Protein AF-A0A0B6ZLY3-F1 (afdb_monomer_lite)

Secondary structure (DSSP, 8-state):
-EEEE-TT--SHHHHHH--S--HHHHHHHHHH-EEEESTT--S--TT--SSS-BTBSEEEEEEETTEEEEE-BGGGSPP-TT-TT-HHHHHHHTT-SEEEEEE-TTPPPP-GGG---SS--EEEEEEEESTTSTT-EEEE-

Structure (mmCIF, N/CA/C/O backbone):
data_AF-A0A0B6ZLY3-F1
#
_entry.id   AF-A0A0B6ZLY3-F1
#
loop_
_atom_site.group_PDB
_atom_site.id
_atom_site.type_symbol
_atom_site.label_atom_id
_atom_site.label_alt_id
_atom_site.label_comp_id
_atom_site.label_asym_id
_atom_site.label_entity_id
_atom_site.label_seq_id
_atom_site.pdbx_PDB_ins_code
_atom_site.Cartn_x
_atom_site.Cartn_y
_atom_site.Cartn_z
_atom_site.occupancy
_atom_site.B_iso_or_equiv
_atom_site.auth_seq_id
_atom_site.auth_comp_id
_atom_site.auth_asym_id
_atom_site.auth_atom_id
_atom_site.pdbx_PDB_model_num
ATOM 1 N N . GLY A 1 1 ? -0.938 -4.981 6.231 1.00 97.44 1 GLY A N 1
ATOM 2 C CA . GLY A 1 1 ? -0.204 -3.864 5.607 1.00 97.44 1 GLY A CA 1
ATOM 3 C C . GLY A 1 1 ? -0.144 -3.998 4.104 1.00 97.44 1 GLY A C 1
ATOM 4 O O . GLY A 1 1 ? -0.469 -5.060 3.580 1.00 97.44 1 GLY A O 1
ATOM 5 N N . VAL A 1 2 ? 0.271 -2.935 3.418 1.00 98.56 2 VAL A N 1
ATOM 6 C CA . VAL A 1 2 ? 0.503 -2.902 1.967 1.00 98.56 2 VAL A CA 1
ATOM 7 C C . VAL A 1 2 ? 1.853 -2.239 1.700 1.00 98.56 2 VAL A C 1
ATOM 9 O O . VAL A 1 2 ? 2.054 -1.072 2.040 1.00 98.56 2 VAL A O 1
ATOM 12 N N . MET A 1 3 ? 2.761 -2.989 1.083 1.00 97.81 3 MET A N 1
ATOM 13 C CA . MET A 1 3 ? 4.059 -2.521 0.602 1.00 97.81 3 MET A CA 1
ATOM 14 C C . MET A 1 3 ? 4.010 -2.362 -0.916 1.00 97.81 3 MET A C 1
ATOM 16 O O . MET A 1 3 ? 3.488 -3.228 -1.618 1.00 97.81 3 MET A O 1
ATOM 20 N N . TYR A 1 4 ? 4.563 -1.261 -1.412 1.00 98.19 4 TYR A N 1
ATOM 21 C CA . TYR A 1 4 ? 4.627 -0.943 -2.835 1.00 98.19 4 TYR A CA 1
ATOM 22 C C . TYR A 1 4 ? 6.041 -1.174 -3.364 1.00 98.19 4 TYR A C 1
ATOM 24 O O . TYR A 1 4 ? 6.975 -0.553 -2.864 1.00 98.19 4 TYR A O 1
ATOM 32 N N . CYS A 1 5 ? 6.178 -2.061 -4.346 1.00 97.81 5 CYS A N 1
ATOM 33 C CA . CYS A 1 5 ? 7.431 -2.475 -4.967 1.00 97.81 5 CYS A CA 1
ATOM 34 C C . CYS A 1 5 ? 7.449 -2.001 -6.424 1.00 97.81 5 CYS A C 1
ATOM 36 O O . CYS A 1 5 ? 6.727 -2.537 -7.270 1.00 97.81 5 CYS A O 1
ATOM 38 N N . GLN A 1 6 ? 8.234 -0.959 -6.687 1.00 97.25 6 GLN A N 1
ATOM 39 C CA . GLN A 1 6 ? 8.387 -0.359 -8.012 1.00 97.25 6 GLN A CA 1
ATOM 40 C C . GLN A 1 6 ? 9.390 -1.143 -8.868 1.00 97.25 6 GLN A C 1
ATOM 42 O O . GLN A 1 6 ? 10.057 -2.062 -8.385 1.00 97.25 6 GLN A O 1
ATOM 47 N N . SER A 1 7 ? 9.516 -0.754 -10.140 1.00 96.31 7 SER A N 1
ATOM 48 C CA . SER A 1 7 ? 10.552 -1.284 -11.032 1.00 96.31 7 SER A CA 1
ATOM 49 C C . SER A 1 7 ? 11.936 -1.219 -10.383 1.00 96.31 7 SER A C 1
ATOM 51 O O . SER A 1 7 ? 12.268 -0.232 -9.728 1.00 96.31 7 SER A O 1
ATOM 53 N N . GLU A 1 8 ? 12.738 -2.266 -10.581 1.00 96.81 8 GLU A N 1
ATOM 54 C CA . GLU A 1 8 ? 14.099 -2.418 -10.041 1.00 96.81 8 GLU A CA 1
ATOM 55 C C . GLU A 1 8 ? 14.212 -2.536 -8.508 1.00 96.81 8 GLU A C 1
ATOM 57 O O . GLU A 1 8 ? 15.317 -2.678 -7.992 1.00 96.81 8 GLU A O 1
ATOM 62 N N . GLN A 1 9 ? 13.103 -2.532 -7.759 1.00 96.62 9 GLN A N 1
ATOM 63 C CA . GLN A 1 9 ? 13.128 -2.721 -6.303 1.00 96.62 9 GLN A CA 1
ATOM 64 C C . GLN A 1 9 ? 12.951 -4.195 -5.922 1.00 96.62 9 GLN A C 1
ATOM 66 O O . GLN A 1 9 ? 12.191 -4.924 -6.560 1.00 96.62 9 GLN A O 1
ATOM 71 N N . ALA A 1 10 ? 13.604 -4.620 -4.836 1.00 93.44 10 ALA A N 1
ATOM 72 C CA . ALA A 1 10 ? 13.439 -5.953 -4.233 1.00 93.44 10 ALA A CA 1
ATOM 73 C C . ALA A 1 10 ? 13.299 -5.914 -2.706 1.00 93.44 10 ALA A C 1
ATOM 75 O O . ALA A 1 10 ? 12.794 -6.861 -2.095 1.00 93.44 10 ALA A O 1
ATOM 76 N N . THR A 1 11 ? 13.812 -4.863 -2.069 1.00 93.06 11 THR A N 1
ATOM 77 C CA . THR A 1 11 ? 14.097 -4.875 -0.635 1.00 93.06 11 THR A CA 1
ATOM 78 C C . THR A 1 11 ? 13.027 -4.167 0.184 1.00 93.06 11 THR A C 1
ATOM 80 O O . THR A 1 11 ? 12.348 -3.245 -0.269 1.00 93.06 11 THR A O 1
ATOM 83 N N . GLU A 1 12 ? 12.902 -4.586 1.445 1.00 92.31 12 GLU A N 1
ATOM 84 C CA . GLU A 1 12 ? 12.049 -3.924 2.435 1.00 92.31 12 GLU A CA 1
ATOM 85 C C . GLU A 1 12 ? 12.374 -2.422 2.550 1.00 92.31 12 GLU A C 1
ATOM 87 O O . GLU A 1 12 ? 11.460 -1.597 2.581 1.00 92.31 12 GLU A O 1
ATOM 92 N N . GLU A 1 13 ? 13.663 -2.068 2.593 1.00 92.81 13 GLU A N 1
ATOM 93 C CA . GLU A 1 13 ? 14.116 -0.680 2.729 1.00 92.81 13 GLU A CA 1
ATOM 94 C C . GLU A 1 13 ? 13.668 0.174 1.537 1.00 92.81 13 GLU A C 1
ATOM 96 O O . GLU A 1 13 ? 13.063 1.223 1.750 1.00 92.81 13 GLU A O 1
ATOM 101 N N . GLU A 1 14 ? 13.884 -0.279 0.299 1.00 95.06 14 GLU A N 1
ATOM 102 C CA . GLU A 1 14 ? 13.451 0.446 -0.907 1.00 95.06 14 GLU A CA 1
ATOM 103 C C . GLU A 1 14 ? 11.945 0.726 -0.878 1.00 95.06 14 GLU A C 1
ATOM 105 O O . GLU A 1 14 ? 11.517 1.876 -0.989 1.00 95.06 14 GLU A O 1
ATOM 110 N N . MET A 1 15 ? 11.140 -0.305 -0.613 1.00 95.94 15 MET A N 1
ATOM 111 C CA . MET A 1 15 ? 9.681 -0.184 -0.602 1.00 95.94 15 MET A CA 1
ATOM 112 C C . MET A 1 15 ? 9.161 0.746 0.505 1.00 95.94 15 MET A C 1
ATOM 114 O O . MET A 1 15 ? 8.169 1.456 0.310 1.00 95.94 15 MET A O 1
ATOM 118 N N . TYR A 1 16 ? 9.803 0.760 1.680 1.00 95.94 16 TYR A N 1
ATOM 119 C CA . TYR A 1 16 ? 9.438 1.689 2.754 1.00 95.94 16 TYR A CA 1
ATOM 120 C C . TYR A 1 16 ? 9.795 3.136 2.439 1.00 95.94 16 TYR A C 1
ATOM 122 O O . TYR A 1 16 ? 9.171 4.021 3.022 1.00 95.94 16 TYR A O 1
ATOM 130 N N . ASN A 1 17 ? 10.771 3.394 1.570 1.00 96.25 17 ASN A N 1
ATOM 131 C CA . ASN A 1 17 ? 11.190 4.748 1.213 1.00 96.25 17 ASN A CA 1
ATOM 132 C C . ASN A 1 17 ? 10.392 5.336 0.031 1.00 96.25 17 ASN A C 1
ATOM 134 O O . ASN A 1 17 ? 10.540 6.517 -0.262 1.00 96.25 17 ASN A O 1
ATOM 138 N N . ASN A 1 18 ? 9.483 4.574 -0.589 1.00 96.50 18 ASN A N 1
ATOM 139 C CA . ASN A 1 18 ? 8.598 5.087 -1.640 1.00 96.50 18 ASN A CA 1
ATOM 140 C C . ASN A 1 18 ? 7.644 6.164 -1.101 1.00 96.50 18 ASN A C 1
ATOM 142 O O . ASN A 1 18 ? 6.792 5.892 -0.253 1.00 96.50 18 ASN A O 1
ATOM 146 N N . GLU A 1 19 ? 7.762 7.399 -1.583 1.00 94.31 19 GLU A N 1
ATOM 147 C CA . GLU A 1 19 ? 6.952 8.520 -1.085 1.00 94.31 19 GLU A CA 1
ATOM 148 C C . GLU A 1 19 ? 5.561 8.586 -1.708 1.00 94.31 19 GLU A C 1
ATOM 150 O O . GLU A 1 19 ? 4.616 9.009 -1.048 1.00 94.31 19 GLU A O 1
ATOM 155 N N . THR A 1 20 ? 5.424 8.142 -2.955 1.00 94.75 20 THR A N 1
ATOM 156 C CA . THR A 1 20 ? 4.195 8.277 -3.733 1.00 94.75 20 THR A CA 1
ATOM 157 C C . THR A 1 20 ? 3.701 6.930 -4.239 1.00 94.75 20 THR A C 1
ATOM 159 O O . THR A 1 20 ? 4.471 6.012 -4.522 1.00 94.75 20 THR A O 1
ATOM 162 N N . SER A 1 21 ? 2.380 6.803 -4.323 1.00 95.12 21 SER A N 1
ATOM 163 C CA . SER A 1 21 ? 1.706 5.693 -4.993 1.00 95.12 21 SER A CA 1
ATOM 164 C C . SER A 1 21 ? 1.774 5.889 -6.509 1.00 95.12 21 SER A C 1
ATOM 166 O O . SER A 1 21 ? 1.620 7.013 -6.985 1.00 95.12 21 SER A O 1
ATOM 168 N N . GLY A 1 22 ? 1.935 4.806 -7.268 1.00 95.25 22 GLY A N 1
ATOM 169 C CA . GLY A 1 22 ? 1.679 4.809 -8.709 1.00 95.25 22 GLY A CA 1
ATOM 170 C C . GLY A 1 22 ? 0.205 4.525 -9.042 1.00 95.25 22 GLY A C 1
ATOM 171 O O . GLY A 1 22 ? -0.495 3.909 -8.227 1.00 95.25 22 GLY A O 1
ATOM 172 N N . PRO A 1 23 ? -0.271 4.896 -10.248 1.00 97.31 23 PRO A N 1
ATOM 173 C CA . PRO A 1 23 ? -1.639 4.622 -10.701 1.00 97.31 23 PRO A CA 1
ATOM 174 C C . PRO A 1 23 ? -2.024 3.137 -10.675 1.00 97.31 23 PRO A C 1
ATOM 176 O O . PRO A 1 23 ? -3.184 2.805 -10.437 1.00 97.31 23 PRO A O 1
ATOM 179 N N . ALA A 1 24 ? -1.060 2.234 -10.876 1.00 97.75 24 ALA A N 1
ATOM 180 C CA . ALA A 1 24 ? -1.288 0.792 -10.831 1.00 97.75 24 ALA A CA 1
ATOM 181 C C . ALA A 1 24 ? -1.684 0.315 -9.423 1.00 97.75 24 ALA A C 1
ATOM 183 O O . ALA A 1 24 ? -2.596 -0.499 -9.263 1.00 97.75 24 ALA A O 1
ATOM 184 N N . LEU A 1 25 ? -1.012 0.847 -8.395 1.00 98.44 25 LEU A N 1
ATOM 185 C CA . LEU A 1 25 ? -1.335 0.551 -7.003 1.00 98.44 25 LEU A CA 1
ATOM 186 C C . LEU A 1 25 ? -2.685 1.160 -6.615 1.00 98.44 25 LEU A C 1
ATOM 188 O O . LEU A 1 25 ? -3.468 0.506 -5.931 1.00 98.44 25 LEU A O 1
ATOM 192 N N . GLU A 1 26 ? -2.960 2.399 -7.027 1.00 98.19 26 GLU A N 1
ATOM 193 C CA . GLU A 1 26 ? -4.237 3.052 -6.716 1.00 98.19 26 GLU A CA 1
ATOM 194 C C . GLU A 1 26 ? -5.428 2.336 -7.368 1.00 98.19 26 GLU A C 1
ATOM 196 O O . GLU A 1 26 ? -6.441 2.137 -6.699 1.00 98.19 26 GLU A O 1
ATOM 201 N N . GLU A 1 27 ? -5.294 1.877 -8.618 1.00 98.19 27 GLU A N 1
ATOM 202 C CA . GLU A 1 27 ? -6.299 1.043 -9.295 1.00 98.19 27 GLU A CA 1
ATOM 203 C C . GLU A 1 27 ? -6.567 -0.252 -8.516 1.00 98.19 27 GLU A C 1
ATOM 205 O O . GLU A 1 27 ? -7.717 -0.578 -8.220 1.00 98.19 27 GLU A O 1
ATOM 210 N N . PHE A 1 28 ? -5.507 -0.961 -8.117 1.00 98.50 28 PHE A N 1
ATOM 211 C CA . PHE A 1 28 ? -5.638 -2.191 -7.338 1.00 98.50 28 PHE A CA 1
ATOM 212 C C . PHE A 1 28 ? -6.291 -1.956 -5.969 1.00 98.50 28 PHE A C 1
ATOM 214 O O . PHE A 1 28 ? -7.179 -2.705 -5.564 1.00 98.50 28 PHE A O 1
ATOM 221 N N . LEU A 1 29 ? -5.880 -0.910 -5.247 1.00 98.56 29 LEU A N 1
ATOM 222 C CA . LEU A 1 29 ? -6.468 -0.578 -3.949 1.00 98.56 29 LEU A CA 1
ATOM 223 C C . LEU A 1 29 ? -7.941 -0.176 -4.091 1.00 98.56 29 LEU A C 1
ATOM 225 O O . LEU A 1 29 ? -8.757 -0.597 -3.271 1.00 98.56 29 LEU A O 1
ATOM 229 N N . GLY A 1 30 ? -8.293 0.557 -5.150 1.00 98.12 30 GLY A N 1
ATOM 230 C CA . GLY A 1 30 ? -9.678 0.895 -5.485 1.00 98.12 30 GLY A CA 1
ATOM 231 C C . GLY A 1 30 ? -10.547 -0.317 -5.841 1.00 98.12 30 GLY A C 1
ATOM 232 O O . GLY A 1 30 ? -11.754 -0.286 -5.616 1.00 98.12 30 GLY A O 1
ATOM 233 N N . LEU A 1 31 ? -9.952 -1.406 -6.342 1.00 97.44 31 LEU A N 1
ATOM 234 C CA . LEU A 1 31 ? -10.666 -2.659 -6.601 1.00 97.44 31 LEU A CA 1
ATOM 235 C C . LEU A 1 31 ? -11.060 -3.381 -5.304 1.00 97.44 31 LEU A C 1
ATOM 237 O O . LEU A 1 31 ? -12.143 -3.956 -5.219 1.00 97.44 31 LEU A O 1
ATOM 241 N N . ILE A 1 32 ? -10.177 -3.382 -4.301 1.00 97.75 32 ILE A N 1
ATOM 242 C CA . ILE A 1 32 ? -10.365 -4.165 -3.066 1.00 97.75 32 ILE A CA 1
ATOM 243 C C . ILE A 1 32 ? -10.941 -3.349 -1.902 1.00 97.75 32 ILE A C 1
ATOM 245 O O . ILE A 1 32 ? -11.266 -3.906 -0.849 1.00 97.75 32 ILE A O 1
ATOM 249 N N . SER A 1 33 ? -11.015 -2.026 -2.044 1.00 98.38 33 SER A N 1
ATOM 250 C CA . SER A 1 33 ? -11.332 -1.116 -0.946 1.00 98.38 33 SER A CA 1
ATOM 251 C C . SER A 1 33 ? -11.697 0.289 -1.427 1.00 98.38 33 SER A C 1
ATOM 253 O O . SER A 1 33 ? -11.629 0.602 -2.610 1.00 98.38 33 SER A O 1
ATOM 255 N N . GLN A 1 34 ? -12.063 1.160 -0.490 1.00 98.12 34 GLN A N 1
ATOM 256 C CA . GLN A 1 34 ? -12.358 2.571 -0.738 1.00 98.12 34 GLN A CA 1
ATOM 257 C C . GLN A 1 34 ? -11.328 3.472 -0.056 1.00 98.12 34 GLN A C 1
ATOM 259 O O . GLN A 1 34 ? -10.921 3.225 1.082 1.00 98.12 34 GLN A O 1
ATOM 264 N N . LYS A 1 35 ? -10.927 4.547 -0.741 1.00 98.50 35 LYS A N 1
ATOM 265 C CA . LYS A 1 35 ? -10.067 5.590 -0.172 1.00 98.50 35 LYS A CA 1
ATOM 266 C C . LYS A 1 35 ? -10.888 6.440 0.798 1.00 98.50 35 LYS A C 1
ATOM 268 O O . LYS A 1 35 ? -11.922 6.983 0.419 1.00 98.50 35 LYS A O 1
ATOM 273 N N . VAL A 1 36 ? -10.423 6.580 2.035 1.00 98.56 36 VAL A N 1
ATOM 274 C CA . VAL A 1 36 ? -11.117 7.309 3.107 1.00 98.56 36 VAL A CA 1
ATOM 275 C C . VAL A 1 36 ? -10.223 8.390 3.705 1.00 98.56 36 VAL A C 1
ATOM 277 O O . VAL A 1 36 ? -9.009 8.213 3.820 1.00 98.56 36 VAL A O 1
ATOM 280 N N . ARG A 1 37 ? -10.815 9.524 4.098 1.00 98.38 37 ARG A N 1
ATOM 281 C CA . ARG A 1 37 ? -10.138 10.550 4.903 1.00 98.38 37 ARG A CA 1
ATOM 282 C C . ARG A 1 37 ? -10.006 10.040 6.334 1.00 98.38 37 ARG A C 1
ATOM 284 O O . ARG A 1 37 ? -11.001 9.620 6.909 1.00 98.38 37 ARG A O 1
ATOM 291 N N . LEU A 1 38 ? -8.810 10.123 6.919 1.00 98.62 38 LEU A N 1
ATOM 292 C CA . LEU A 1 38 ? -8.577 9.680 8.298 1.00 98.62 38 LEU A CA 1
ATOM 293 C C . LEU A 1 38 ? -9.125 10.670 9.324 1.00 98.62 38 LEU A C 1
ATOM 295 O O . LEU A 1 38 ? -9.727 10.264 10.316 1.00 98.62 38 LEU A O 1
ATOM 299 N N . LYS A 1 39 ? -8.947 11.973 9.091 1.00 98.38 39 LYS A N 1
ATOM 300 C CA . LYS A 1 39 ? -9.492 13.012 9.969 1.00 98.38 39 LYS A CA 1
ATOM 301 C C . LYS A 1 39 ? -11.018 12.921 10.046 1.00 98.38 39 LYS A C 1
ATOM 303 O O . LYS A 1 39 ? -11.691 13.151 9.046 1.00 98.38 39 LYS A O 1
ATOM 308 N N . GLY A 1 40 ? -11.538 12.630 11.237 1.00 97.69 40 GLY A N 1
ATOM 309 C CA . GLY A 1 40 ? -12.972 12.434 11.466 1.00 97.69 40 GLY A CA 1
ATOM 310 C C . GLY A 1 40 ? -13.514 11.068 11.030 1.00 97.69 40 GLY A C 1
ATOM 311 O O . GLY A 1 40 ? -14.726 10.903 11.000 1.00 97.69 40 GLY A O 1
ATOM 312 N N . PHE A 1 41 ? -12.658 10.097 10.693 1.00 98.25 41 PHE A N 1
ATOM 313 C CA . PHE A 1 41 ? -13.098 8.734 10.393 1.00 98.25 41 PHE A CA 1
ATOM 314 C C . PHE A 1 41 ? -13.658 8.051 11.648 1.00 98.25 41 PHE A C 1
ATOM 316 O O . PHE A 1 41 ? -12.993 8.022 12.686 1.00 98.25 41 PHE A O 1
ATOM 323 N N . GLU A 1 42 ? -14.864 7.492 11.544 1.00 96.94 42 GLU A N 1
ATOM 324 C CA . GLU A 1 42 ? -15.589 6.894 12.677 1.00 96.94 42 GLU A CA 1
ATOM 325 C C . GLU A 1 42 ? -15.499 5.357 12.734 1.00 96.94 42 GLU A C 1
ATOM 327 O O . GLU A 1 42 ? -15.880 4.766 13.741 1.00 96.94 42 GLU A O 1
ATOM 332 N N . GLY A 1 43 ? -14.981 4.706 11.684 1.00 96.69 43 GLY A N 1
ATOM 333 C CA . GLY A 1 43 ? -14.827 3.248 11.625 1.00 96.69 43 GLY A CA 1
ATOM 334 C C . GLY A 1 43 ? -13.558 2.721 12.307 1.00 96.69 43 GLY A C 1
ATOM 335 O O . GLY A 1 43 ? -12.808 3.450 12.972 1.00 96.69 43 GLY A O 1
ATOM 336 N N . PHE A 1 44 ? -13.267 1.435 12.102 1.00 98.19 44 PHE A N 1
ATOM 337 C CA . PHE A 1 44 ? -12.058 0.806 12.631 1.00 98.19 44 PHE A CA 1
ATOM 338 C C . PHE A 1 44 ? -10.779 1.445 12.065 1.00 98.19 44 PHE A C 1
ATOM 340 O O . PHE A 1 44 ? -10.418 1.283 10.902 1.00 98.19 44 PHE A O 1
ATOM 347 N N . ARG A 1 45 ? -10.051 2.160 12.925 1.00 97.44 45 ARG A N 1
ATOM 348 C CA . ARG A 1 45 ? -8.858 2.942 12.550 1.00 97.44 45 ARG A CA 1
ATOM 349 C C . ARG A 1 45 ? -7.530 2.184 12.567 1.00 97.44 45 ARG A C 1
ATOM 351 O O . ARG A 1 45 ? -6.522 2.762 12.183 1.00 97.44 45 ARG A O 1
ATOM 358 N N . ALA A 1 46 ? -7.490 0.955 13.087 1.00 97.00 46 ALA A N 1
ATOM 359 C CA . ALA A 1 46 ? -6.277 0.127 13.199 1.00 97.00 46 ALA A CA 1
ATOM 360 C C . ALA A 1 46 ? -5.014 0.832 13.759 1.00 97.00 46 ALA A C 1
ATOM 362 O O . ALA A 1 46 ? -3.887 0.484 13.432 1.00 97.00 46 ALA A O 1
ATOM 363 N N . GLY A 1 47 ? -5.183 1.827 14.636 1.00 97.25 47 GLY A N 1
ATOM 364 C CA . GLY A 1 47 ? -4.065 2.580 15.215 1.00 97.25 47 GLY A CA 1
ATOM 365 C C . GLY A 1 47 ? -3.590 3.788 14.398 1.00 97.25 47 GLY A C 1
ATOM 366 O O . GLY A 1 47 ? -2.659 4.461 14.837 1.00 97.25 47 GLY A O 1
ATOM 367 N N . LEU A 1 48 ? -4.235 4.106 13.273 1.00 98.00 48 LEU A N 1
ATOM 368 C CA . LEU A 1 48 ? -4.042 5.368 12.557 1.00 98.00 48 LEU A CA 1
ATOM 369 C C . LEU A 1 48 ? -4.648 6.556 13.329 1.00 98.00 48 LEU A C 1
ATOM 371 O O . LEU A 1 48 ? -5.592 6.421 14.121 1.00 98.00 48 LEU A O 1
ATOM 375 N N . ASP A 1 49 ? -4.074 7.735 13.108 1.00 97.75 49 ASP A N 1
ATOM 376 C CA . ASP A 1 49 ? -4.508 9.001 13.682 1.00 97.75 49 ASP A CA 1
ATOM 377 C C . ASP A 1 49 ? -5.673 9.607 12.890 1.00 97.75 49 ASP A C 1
ATOM 379 O O . ASP A 1 49 ? -5.530 10.012 11.739 1.00 97.75 49 ASP A O 1
ATOM 383 N N . CYS A 1 50 ? -6.819 9.738 13.557 1.00 97.56 50 CYS A N 1
ATOM 384 C CA . CYS A 1 50 ? -8.035 10.335 13.005 1.00 97.56 50 CYS A CA 1
ATOM 385 C C . CYS A 1 50 ? -8.282 11.780 13.477 1.00 97.56 50 CYS A C 1
ATOM 387 O O . CYS A 1 50 ? -9.371 12.319 13.262 1.00 97.56 50 CYS A O 1
ATOM 389 N N . LYS A 1 51 ? -7.312 12.417 14.152 1.00 96.94 51 LYS A N 1
ATOM 390 C CA . LYS A 1 51 ? -7.453 13.770 14.723 1.00 96.94 51 LYS A CA 1
ATOM 391 C C . LYS A 1 51 ? -6.542 14.795 14.054 1.00 96.94 51 LYS A C 1
ATOM 393 O O . LYS A 1 51 ? -7.006 15.885 13.713 1.00 96.94 51 LYS A O 1
ATOM 398 N N . THR A 1 52 ? -5.264 14.458 13.889 1.00 96.19 52 THR A N 1
ATOM 399 C CA . THR A 1 52 ? -4.202 15.426 13.555 1.00 96.19 52 THR A CA 1
ATOM 400 C C . THR A 1 52 ? -3.401 15.085 12.294 1.00 96.19 52 THR A C 1
ATOM 402 O O . THR A 1 52 ? -2.411 15.753 12.018 1.00 96.19 52 THR A O 1
ATOM 405 N N . ASP A 1 53 ? -3.833 14.087 11.514 1.00 96.00 53 ASP A N 1
ATOM 406 C CA . ASP A 1 53 ? -3.182 13.610 10.279 1.00 96.00 53 ASP A CA 1
ATOM 407 C C . ASP A 1 53 ? -1.712 13.150 10.462 1.00 96.00 53 ASP A C 1
ATOM 409 O O . ASP A 1 53 ? -0.942 13.068 9.502 1.00 96.00 53 ASP A O 1
ATOM 413 N N . THR A 1 54 ? -1.296 12.809 11.688 1.00 96.19 54 THR A N 1
ATOM 414 C CA . THR A 1 54 ? 0.099 12.423 12.000 1.00 96.19 54 THR A CA 1
ATOM 415 C C . THR A 1 54 ? 0.512 11.076 11.410 1.00 96.19 54 THR A C 1
ATOM 417 O O . THR A 1 54 ? 1.703 10.792 11.309 1.00 96.19 54 THR A O 1
ATOM 420 N N . THR A 1 55 ? -0.449 10.255 10.983 1.00 97.19 55 THR A N 1
ATOM 421 C CA . THR A 1 55 ? -0.224 8.992 10.263 1.00 97.19 55 THR A CA 1
ATOM 422 C C . THR A 1 55 ? -0.680 9.088 8.807 1.00 97.19 55 THR A C 1
ATOM 424 O O . THR A 1 55 ? -1.059 8.083 8.214 1.00 97.19 55 THR A O 1
ATOM 427 N N . GLY A 1 56 ? -0.671 10.294 8.237 1.00 96.81 56 GLY A N 1
ATOM 428 C CA . GLY A 1 56 ? -1.183 10.559 6.898 1.00 96.81 56 GLY A CA 1
ATOM 429 C C . GLY A 1 56 ? -2.610 11.095 6.924 1.00 96.81 56 GLY A C 1
ATOM 430 O O . GLY A 1 56 ? -3.283 11.107 7.951 1.00 96.81 56 GLY A O 1
ATOM 431 N N . SER A 1 57 ? -3.064 11.577 5.769 1.00 97.94 57 SER A N 1
ATOM 432 C CA . SER A 1 57 ? -4.385 12.202 5.631 1.00 97.94 57 SER A CA 1
ATOM 433 C C . SER A 1 57 ? -5.473 11.226 5.189 1.00 97.94 57 SER A C 1
ATOM 435 O O . SER A 1 57 ? -6.649 11.431 5.489 1.00 97.94 57 SER A O 1
ATOM 437 N N . HIS A 1 58 ? -5.092 10.177 4.467 1.00 98.50 58 HIS A N 1
ATOM 438 C CA . HIS A 1 58 ? -6.002 9.200 3.890 1.00 98.50 58 HIS A CA 1
ATOM 439 C C . HIS A 1 58 ? -5.440 7.801 4.058 1.00 98.50 58 HIS A C 1
ATOM 441 O O . HIS A 1 58 ? -4.241 7.613 4.256 1.00 98.50 58 HIS A O 1
ATOM 447 N N . SER A 1 59 ? -6.331 6.833 3.937 1.00 98.50 59 SER A N 1
ATOM 448 C CA . SER A 1 59 ? -5.980 5.430 3.833 1.00 98.50 59 SER A CA 1
ATOM 449 C C . SER A 1 59 ? -6.998 4.712 2.954 1.00 98.50 59 SER A C 1
ATOM 451 O O . SER A 1 59 ? -7.913 5.340 2.417 1.00 98.50 59 SER A O 1
ATOM 453 N N . TYR A 1 60 ? -6.852 3.401 2.822 1.00 98.75 60 TYR A N 1
ATOM 454 C CA . TYR A 1 60 ? -7.841 2.533 2.209 1.00 98.75 60 TYR A CA 1
ATOM 455 C C . TYR A 1 60 ? -8.521 1.668 3.264 1.00 98.75 60 TYR A C 1
ATOM 457 O O . TYR A 1 60 ? -7.883 1.169 4.193 1.00 98.75 60 TYR A O 1
ATOM 465 N N . TYR A 1 61 ? -9.827 1.501 3.115 1.00 98.75 61 TYR A N 1
ATOM 466 C CA . TYR A 1 61 ? -10.686 0.833 4.079 1.00 98.75 61 TYR A CA 1
ATOM 467 C C . TYR A 1 61 ? -11.754 0.008 3.358 1.00 98.75 61 TYR A C 1
ATOM 469 O O . TYR A 1 61 ? -12.218 0.391 2.287 1.00 98.75 61 TYR A O 1
ATOM 477 N N . THR A 1 62 ? -12.168 -1.119 3.929 1.00 98.50 62 THR A N 1
ATOM 478 C CA . THR A 1 62 ? -13.305 -1.896 3.425 1.00 98.50 62 THR A CA 1
ATOM 479 C C . THR A 1 62 ? -14.001 -2.657 4.548 1.00 98.50 62 THR A C 1
ATOM 481 O O . THR A 1 62 ? -13.477 -2.785 5.655 1.00 98.50 62 THR A O 1
ATOM 484 N N . THR A 1 63 ? -15.180 -3.191 4.249 1.00 98.25 63 THR A N 1
ATOM 485 C CA . THR A 1 63 ? -15.882 -4.137 5.112 1.00 98.25 63 THR A CA 1
ATOM 486 C C . THR A 1 63 ? -16.110 -5.423 4.331 1.00 98.25 63 THR A C 1
ATOM 488 O O . THR A 1 63 ? -16.674 -5.398 3.240 1.00 98.25 63 THR A O 1
ATOM 491 N N . TYR A 1 64 ? -15.686 -6.553 4.891 1.00 96.31 64 TYR A N 1
ATOM 492 C CA . TYR A 1 64 ? -15.857 -7.869 4.280 1.00 96.31 64 TYR A CA 1
ATOM 493 C C . TYR A 1 64 ? -16.347 -8.875 5.321 1.00 96.31 64 TYR A C 1
ATOM 495 O O . TYR A 1 64 ? -15.734 -9.038 6.376 1.00 96.31 64 TYR A O 1
ATOM 503 N N . ASN A 1 65 ? -17.463 -9.552 5.039 1.00 96.31 65 ASN A N 1
ATOM 504 C CA . ASN A 1 65 ? -18.105 -10.497 5.963 1.00 96.31 65 ASN A CA 1
ATOM 505 C C . ASN A 1 65 ? -18.293 -9.922 7.380 1.00 96.31 65 ASN A C 1
ATOM 507 O O . ASN A 1 65 ? -17.954 -10.572 8.364 1.00 96.31 65 ASN A O 1
ATOM 511 N N . ASN A 1 66 ? -18.799 -8.687 7.475 1.00 95.19 66 ASN A N 1
ATOM 512 C CA . ASN A 1 66 ? -18.972 -7.926 8.723 1.00 95.19 66 ASN A CA 1
ATOM 513 C C . ASN A 1 66 ? -17.675 -7.627 9.500 1.00 95.19 66 ASN A C 1
ATOM 515 O O . ASN A 1 66 ? -17.743 -7.191 10.645 1.00 95.19 66 ASN A O 1
ATOM 519 N N . ASN A 1 67 ? -16.504 -7.826 8.891 1.00 97.25 67 ASN A N 1
ATOM 520 C CA . ASN A 1 67 ? -15.223 -7.425 9.460 1.00 97.25 67 ASN A CA 1
ATOM 521 C C . ASN A 1 67 ? -14.746 -6.139 8.796 1.00 97.25 67 ASN A C 1
ATOM 523 O O . ASN A 1 67 ? -14.732 -6.028 7.568 1.00 97.25 67 ASN A O 1
ATOM 527 N N . GLU A 1 68 ? -14.333 -5.184 9.614 1.00 98.25 68 GLU A N 1
ATOM 528 C CA . GLU A 1 68 ? -13.722 -3.942 9.165 1.00 98.25 68 GLU A CA 1
ATOM 529 C C . GLU A 1 68 ? -12.227 -4.153 8.897 1.00 98.25 68 GLU A C 1
ATOM 531 O O . GLU A 1 68 ? -11.509 -4.728 9.717 1.00 98.25 68 GLU A O 1
ATOM 536 N N . ILE A 1 69 ? -11.745 -3.680 7.748 1.00 98.44 69 ILE A N 1
ATOM 537 C CA . ILE A 1 69 ? -10.351 -3.827 7.327 1.00 98.44 69 ILE A CA 1
ATOM 538 C C . ILE A 1 69 ? -9.806 -2.444 6.986 1.00 98.44 69 ILE A C 1
ATOM 540 O O . ILE A 1 69 ? -10.266 -1.797 6.048 1.00 98.44 69 ILE A O 1
ATOM 544 N N . MET A 1 70 ? -8.794 -2.012 7.735 1.00 98.69 70 MET A N 1
ATOM 545 C CA . MET A 1 70 ? -8.020 -0.803 7.464 1.00 98.69 70 MET A CA 1
ATOM 546 C C . MET A 1 70 ? -6.651 -1.198 6.912 1.00 98.69 70 MET A C 1
ATOM 548 O O . MET A 1 70 ? -5.923 -1.973 7.535 1.00 98.69 70 MET A O 1
ATOM 552 N N . PHE A 1 71 ? -6.284 -0.668 5.749 1.00 98.69 71 PHE A N 1
ATOM 553 C CA . PHE A 1 71 ? -5.008 -0.972 5.112 1.00 98.69 71 PHE A CA 1
ATOM 554 C C . PHE A 1 71 ? -3.935 0.026 5.542 1.00 98.69 71 PHE A C 1
ATOM 556 O O . PHE A 1 71 ? -4.044 1.215 5.284 1.00 98.69 71 PHE A O 1
ATOM 563 N N . HIS A 1 72 ? -2.838 -0.443 6.132 1.00 98.75 72 HIS A N 1
ATOM 564 C CA . HIS A 1 72 ? -1.638 0.380 6.296 1.00 98.75 72 HIS A CA 1
ATOM 565 C C . HIS A 1 72 ? -0.860 0.439 4.974 1.00 98.75 72 HIS A C 1
ATOM 567 O O . HIS A 1 72 ? -0.087 -0.472 4.683 1.00 98.75 72 HIS A O 1
ATOM 573 N N . VAL A 1 73 ? -1.085 1.471 4.156 1.00 98.50 73 VAL A N 1
ATOM 574 C CA . VAL A 1 73 ? -0.425 1.632 2.846 1.00 98.50 73 VAL A CA 1
ATOM 575 C C . VAL A 1 73 ? 0.878 2.414 2.993 1.00 98.50 73 VAL A C 1
ATOM 577 O O . VAL A 1 73 ? 0.856 3.558 3.447 1.00 98.50 73 VAL A O 1
ATOM 580 N N . SER A 1 74 ? 2.012 1.820 2.596 1.00 97.69 74 SER A N 1
ATOM 581 C CA . SER A 1 74 ? 3.346 2.396 2.838 1.00 97.69 74 SER A CA 1
ATOM 582 C C . SER A 1 74 ? 3.484 3.827 2.318 1.00 97.69 74 SER A C 1
ATOM 584 O O . SER A 1 74 ? 3.983 4.688 3.038 1.00 97.69 74 SER A O 1
ATOM 586 N N . THR A 1 75 ? 2.962 4.102 1.123 1.00 97.56 75 THR A N 1
ATOM 587 C CA . THR A 1 75 ? 3.022 5.417 0.465 1.00 97.56 75 THR A CA 1
ATOM 588 C C . THR A 1 75 ? 2.043 6.447 1.039 1.00 97.56 75 THR A C 1
ATOM 590 O O . THR A 1 75 ? 2.194 7.633 0.773 1.00 97.56 75 THR A O 1
ATOM 593 N N . MET A 1 76 ? 1.065 6.037 1.859 1.00 98.00 76 MET A N 1
ATOM 594 C CA . MET A 1 76 ? 0.117 6.952 2.521 1.00 98.00 76 MET A CA 1
ATOM 595 C C . MET A 1 76 ? 0.494 7.278 3.969 1.00 98.00 76 MET A C 1
ATOM 597 O O . MET A 1 76 ? -0.043 8.221 4.550 1.00 98.00 76 MET A O 1
ATOM 601 N N . LEU A 1 77 ? 1.444 6.538 4.542 1.00 97.56 77 LEU A N 1
ATOM 602 C CA . LEU A 1 77 ? 2.061 6.868 5.823 1.00 97.56 77 LEU A CA 1
ATOM 603 C C . LEU A 1 77 ? 3.171 7.917 5.614 1.00 97.56 77 LEU A C 1
ATOM 605 O O . LEU A 1 77 ? 3.878 7.856 4.605 1.00 97.56 77 LEU A O 1
ATOM 609 N N . PRO A 1 78 ? 3.405 8.853 6.551 1.00 95.12 78 PRO A N 1
ATOM 610 C CA . PRO A 1 78 ? 4.439 9.874 6.393 1.00 95.12 78 PRO A CA 1
ATOM 611 C C . PRO A 1 78 ? 5.831 9.272 6.175 1.00 95.12 78 PRO A C 1
ATOM 613 O O . PRO A 1 78 ? 6.257 8.383 6.917 1.00 95.12 78 PRO A O 1
ATOM 616 N N . CYS A 1 79 ? 6.533 9.753 5.148 1.00 92.44 79 CYS A N 1
ATOM 617 C CA . CYS A 1 79 ? 7.943 9.446 4.924 1.00 92.44 79 CYS A CA 1
ATOM 618 C C . CYS A 1 79 ? 8.805 10.344 5.818 1.00 92.44 79 CYS A C 1
ATOM 620 O O . CYS A 1 79 ? 8.504 11.524 5.996 1.00 92.44 79 CYS A O 1
ATOM 622 N N . THR A 1 80 ? 9.881 9.802 6.382 1.00 90.94 80 THR A N 1
ATOM 623 C CA . THR A 1 80 ? 10.897 10.579 7.102 1.00 90.94 80 THR A CA 1
ATOM 624 C C . THR A 1 80 ? 12.179 10.618 6.261 1.00 90.94 80 THR A C 1
ATOM 626 O O . THR A 1 80 ? 12.945 9.657 6.320 1.00 90.94 80 THR A O 1
ATOM 629 N N . PRO A 1 81 ? 12.460 11.697 5.502 1.00 82.69 81 PRO A N 1
ATOM 630 C CA . PRO A 1 81 ? 13.545 11.717 4.508 1.00 82.69 81 PRO A CA 1
ATOM 631 C C . PRO A 1 81 ? 14.935 11.372 5.065 1.00 82.69 81 PRO A C 1
ATOM 633 O O . PRO A 1 81 ? 15.742 10.728 4.405 1.00 82.69 81 PRO A O 1
ATOM 636 N N . ASN A 1 82 ? 15.202 11.743 6.321 1.00 85.75 82 ASN A N 1
ATOM 637 C CA . ASN A 1 82 ? 16.492 11.506 6.979 1.00 85.75 82 ASN A CA 1
ATOM 638 C C . ASN A 1 82 ? 16.554 10.186 7.770 1.00 85.75 82 ASN A C 1
ATOM 640 O O . ASN A 1 82 ? 17.522 9.946 8.489 1.00 85.75 82 ASN A O 1
ATOM 644 N N . ASN A 1 83 ? 15.532 9.330 7.676 1.00 87.19 83 ASN A N 1
ATOM 645 C CA . ASN A 1 83 ? 15.482 8.049 8.374 1.00 87.19 83 ASN A CA 1
ATOM 646 C C . ASN A 1 83 ? 15.211 6.911 7.387 1.00 87.19 83 ASN A C 1
ATOM 648 O O . ASN A 1 83 ? 14.065 6.507 7.200 1.00 87.19 83 ASN A O 1
ATOM 652 N N . LYS A 1 84 ? 16.281 6.336 6.827 1.00 87.62 84 LYS A N 1
ATOM 653 C CA . LYS A 1 84 ? 16.197 5.210 5.881 1.00 87.62 84 LYS A CA 1
ATOM 654 C C . LYS A 1 84 ? 15.416 4.007 6.414 1.00 87.62 84 LYS A C 1
ATOM 656 O O . LYS A 1 84 ? 14.791 3.301 5.633 1.00 87.62 84 LYS A O 1
ATOM 661 N N . GLN A 1 85 ? 15.404 3.792 7.733 1.00 89.50 85 GLN A N 1
ATOM 662 C CA . GLN A 1 85 ? 14.656 2.691 8.351 1.00 89.50 85 GLN A CA 1
ATOM 663 C C . GLN A 1 85 ? 13.141 2.929 8.374 1.00 89.50 85 GLN A C 1
ATOM 665 O O . GLN A 1 85 ? 12.392 1.996 8.659 1.00 89.50 85 GLN A O 1
ATOM 670 N N . GLN A 1 86 ? 12.693 4.170 8.135 1.00 94.62 86 GLN A N 1
ATOM 671 C CA . GLN A 1 86 ? 11.284 4.563 8.078 1.00 94.62 86 GLN A CA 1
ATOM 672 C C . GLN A 1 86 ? 10.474 4.018 9.264 1.00 94.62 86 GLN A C 1
ATOM 674 O O . GLN A 1 86 ? 9.379 3.476 9.109 1.00 94.62 86 GLN A O 1
ATOM 679 N N . LEU A 1 87 ? 11.027 4.159 10.477 1.00 92.38 87 LEU A N 1
ATOM 680 C CA . LEU A 1 87 ? 10.505 3.527 11.696 1.00 92.38 87 LEU A CA 1
ATOM 681 C C . LEU A 1 87 ? 9.023 3.825 11.951 1.00 92.38 87 LEU A C 1
ATOM 683 O O . LEU A 1 87 ? 8.316 2.969 12.470 1.00 92.38 87 LEU A O 1
ATOM 687 N N . LEU A 1 88 ? 8.534 5.008 11.567 1.00 92.50 88 LEU A N 1
ATOM 688 C CA . LEU A 1 88 ? 7.118 5.360 11.697 1.00 92.50 88 LEU A CA 1
ATOM 689 C C . LEU A 1 88 ? 6.227 4.515 10.779 1.00 92.50 88 LEU A C 1
ATOM 691 O O . LEU A 1 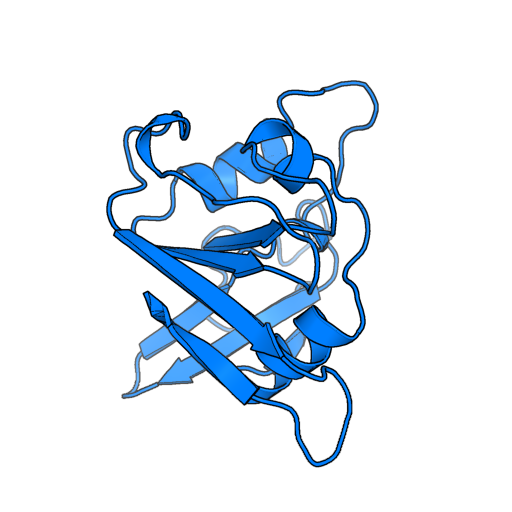88 ? 5.195 4.027 11.225 1.00 92.50 88 LEU A O 1
ATOM 695 N N . ARG A 1 89 ? 6.648 4.260 9.535 1.00 95.94 89 ARG A N 1
ATOM 696 C CA . ARG A 1 89 ? 5.934 3.366 8.611 1.00 95.94 89 ARG A CA 1
ATOM 697 C C . ARG A 1 89 ? 6.007 1.920 9.090 1.00 95.94 89 ARG A C 1
ATOM 699 O O . ARG A 1 89 ? 4.987 1.232 9.167 1.00 95.94 89 ARG A O 1
ATOM 706 N N . LYS A 1 90 ? 7.205 1.493 9.500 1.00 94.12 90 LYS A N 1
ATOM 707 C CA . LYS A 1 90 ? 7.461 0.145 10.018 1.00 94.12 90 LYS A CA 1
ATOM 708 C C . LYS A 1 90 ? 6.715 -0.140 11.325 1.00 94.12 90 LYS A C 1
ATOM 710 O O . LYS A 1 90 ? 6.304 -1.269 11.546 1.00 94.12 90 LYS A O 1
ATOM 715 N N . ARG A 1 91 ? 6.458 0.871 12.160 1.00 94.94 91 ARG A N 1
ATOM 716 C CA . ARG A 1 91 ? 5.632 0.737 13.372 1.00 94.94 91 ARG A CA 1
ATOM 717 C C . ARG A 1 91 ? 4.196 0.303 13.067 1.00 94.94 91 ARG A C 1
ATOM 719 O O . ARG A 1 91 ? 3.595 -0.370 13.898 1.00 94.94 91 ARG A O 1
ATOM 726 N N . HIS A 1 92 ? 3.646 0.694 11.921 1.00 96.56 92 HIS A N 1
ATOM 727 C CA . HIS A 1 92 ? 2.315 0.257 11.506 1.00 96.56 92 HIS A CA 1
ATOM 728 C C . HIS A 1 92 ? 2.411 -1.054 10.725 1.00 96.56 92 HIS A C 1
ATOM 730 O O . HIS A 1 92 ? 1.976 -2.091 11.210 1.00 96.56 92 HIS A O 1
ATOM 736 N N . ILE A 1 93 ? 3.072 -1.037 9.564 1.00 97.06 93 ILE A N 1
ATOM 737 C CA . ILE A 1 93 ? 3.085 -2.184 8.642 1.00 97.06 93 ILE A CA 1
ATOM 738 C C . ILE A 1 93 ? 3.871 -3.366 9.210 1.00 97.06 93 ILE A C 1
ATOM 740 O O . ILE A 1 93 ? 3.444 -4.511 9.101 1.00 97.06 93 ILE A O 1
ATOM 744 N N . GLY A 1 94 ? 5.002 -3.096 9.857 1.00 94.81 94 GLY A N 1
ATOM 745 C CA . GLY A 1 94 ? 5.840 -4.123 10.466 1.00 94.81 94 GLY A CA 1
ATOM 746 C C . GLY A 1 94 ? 5.178 -4.836 11.644 1.00 94.81 94 GLY A C 1
ATOM 747 O O . GLY A 1 94 ? 5.653 -5.901 12.018 1.00 94.81 94 GLY A O 1
ATOM 748 N N . ASN A 1 95 ? 4.094 -4.293 12.205 1.00 95.88 95 ASN A N 1
ATOM 749 C CA . ASN A 1 95 ? 3.304 -4.937 13.258 1.00 95.88 95 ASN A CA 1
ATOM 750 C C . ASN A 1 95 ? 2.052 -5.653 12.719 1.00 95.88 95 ASN A C 1
ATOM 752 O O . ASN A 1 95 ? 1.319 -6.261 13.498 1.00 95.88 95 ASN A O 1
ATOM 756 N N . ASP A 1 96 ? 1.803 -5.611 11.408 1.00 96.81 96 ASP A N 1
ATOM 757 C CA . ASP A 1 96 ? 0.708 -6.358 10.798 1.00 96.81 96 ASP A CA 1
ATOM 758 C C . ASP A 1 96 ? 1.075 -7.840 10.638 1.00 96.81 96 ASP A C 1
ATOM 760 O O . ASP A 1 96 ? 2.207 -8.181 10.307 1.00 96.81 96 ASP A O 1
ATOM 764 N N . ILE A 1 97 ? 0.095 -8.735 10.799 1.00 96.56 97 ILE A N 1
ATOM 765 C CA . ILE A 1 97 ? 0.301 -10.183 10.612 1.00 96.56 97 ILE A CA 1
ATOM 766 C C . ILE A 1 97 ? 0.373 -10.554 9.124 1.00 96.56 97 ILE A C 1
ATOM 768 O O . ILE A 1 97 ? 1.210 -11.363 8.716 1.00 96.56 97 ILE A O 1
ATOM 772 N N . VAL A 1 98 ? -0.502 -9.944 8.318 1.00 97.25 98 VAL A N 1
ATOM 773 C CA . VAL A 1 98 ? -0.631 -10.170 6.872 1.00 97.25 98 VAL A CA 1
ATOM 774 C C . VAL A 1 98 ? -0.215 -8.909 6.118 1.00 97.25 98 VAL A C 1
ATOM 776 O O . VAL A 1 98 ? -0.701 -7.808 6.404 1.00 97.25 98 VAL A O 1
ATOM 779 N N . THR A 1 99 ? 0.670 -9.056 5.134 1.00 97.56 99 THR A N 1
ATOM 780 C CA . THR A 1 99 ? 1.167 -7.950 4.307 1.00 97.56 99 THR A CA 1
ATOM 781 C C . THR A 1 99 ? 1.011 -8.257 2.824 1.00 97.56 99 THR A C 1
ATOM 783 O O . THR A 1 99 ? 1.520 -9.259 2.334 1.00 97.56 99 THR A O 1
ATOM 786 N N . ILE A 1 100 ? 0.332 -7.375 2.094 1.00 98.44 100 ILE A N 1
ATOM 787 C CA . ILE A 1 100 ? 0.312 -7.409 0.632 1.00 98.44 100 ILE A CA 1
ATOM 788 C C . ILE A 1 100 ? 1.589 -6.738 0.129 1.00 98.44 100 ILE A C 1
ATOM 790 O O . ILE A 1 100 ? 1.899 -5.620 0.542 1.00 98.44 100 ILE A O 1
ATOM 794 N N . VAL A 1 101 ? 2.314 -7.400 -0.767 1.00 98.06 101 VAL A N 1
ATOM 795 C CA . VAL A 1 101 ? 3.429 -6.810 -1.515 1.00 98.06 101 VAL A CA 1
ATOM 796 C C . VAL A 1 101 ? 2.965 -6.634 -2.954 1.00 98.06 101 VAL A C 1
ATOM 798 O O . VAL A 1 101 ? 2.834 -7.611 -3.690 1.00 98.06 101 VAL A O 1
ATOM 801 N N . PHE A 1 102 ? 2.669 -5.395 -3.338 1.00 98.56 102 PHE A N 1
ATOM 802 C CA . PHE A 1 102 ? 2.241 -5.058 -4.692 1.00 98.56 102 PH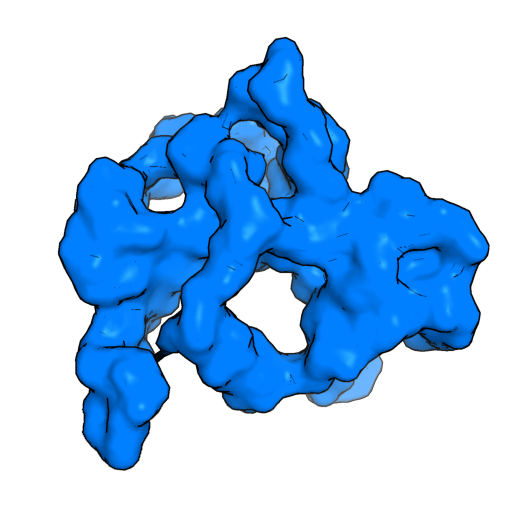E A CA 1
ATOM 803 C C . PHE A 1 102 ? 3.462 -4.761 -5.562 1.00 98.56 102 PHE A C 1
ATOM 805 O O . PHE A 1 102 ? 4.221 -3.845 -5.249 1.00 98.56 102 PHE A O 1
ATOM 812 N N . GLN A 1 103 ? 3.645 -5.522 -6.637 1.00 98.12 103 GLN A N 1
ATOM 813 C CA . GLN A 1 103 ? 4.778 -5.423 -7.551 1.00 98.12 103 GLN A CA 1
ATOM 814 C C . GLN A 1 103 ? 4.345 -4.873 -8.911 1.00 98.12 103 GLN A C 1
ATOM 816 O O . GLN A 1 103 ? 3.488 -5.459 -9.584 1.00 98.12 103 GLN A O 1
ATOM 821 N N . GLU A 1 104 ? 4.970 -3.772 -9.322 1.00 96.31 104 GLU A N 1
ATOM 822 C CA . GLU A 1 104 ? 4.835 -3.220 -10.670 1.00 96.31 104 GLU A CA 1
ATOM 823 C C . GLU A 1 104 ? 5.639 -4.000 -11.718 1.00 96.31 104 GLU A C 1
ATOM 825 O O . GLU A 1 104 ? 6.547 -4.764 -11.371 1.00 96.31 104 GLU A O 1
ATOM 830 N N . PRO A 1 105 ? 5.338 -3.810 -13.018 1.00 96.19 105 PRO A N 1
ATOM 831 C CA . PRO A 1 105 ? 6.186 -4.327 -14.080 1.00 96.19 105 PRO A CA 1
ATOM 832 C C . PRO A 1 105 ? 7.635 -3.860 -13.889 1.00 96.19 105 PRO A C 1
ATOM 834 O O . PRO A 1 105 ? 7.887 -2.677 -13.677 1.00 96.19 105 PRO A O 1
ATOM 837 N N . GLY A 1 106 ? 8.579 -4.802 -13.951 1.00 95.69 106 GLY A N 1
ATOM 838 C CA . GLY A 1 106 ? 10.005 -4.542 -13.719 1.00 95.69 106 GLY A CA 1
ATOM 839 C C . GLY A 1 106 ? 10.451 -4.642 -12.257 1.00 95.69 106 GLY A C 1
ATOM 840 O O . GLY A 1 106 ? 11.647 -4.576 -11.989 1.00 95.69 106 GLY A O 1
ATOM 841 N N . ALA A 1 107 ? 9.540 -4.828 -11.296 1.00 97.12 107 ALA A N 1
ATOM 842 C CA . ALA A 1 107 ? 9.929 -5.112 -9.917 1.00 97.12 107 ALA A CA 1
ATOM 843 C C . ALA A 1 107 ? 10.686 -6.447 -9.832 1.00 97.12 107 ALA A C 1
ATOM 845 O O . ALA A 1 107 ? 10.318 -7.440 -10.473 1.00 97.12 107 ALA A O 1
ATOM 846 N N . LEU A 1 108 ? 11.737 -6.484 -9.019 1.00 95.69 108 LEU A N 1
ATOM 847 C CA . LEU A 1 108 ? 12.553 -7.678 -8.827 1.00 95.69 108 LEU A CA 1
ATOM 848 C C . LEU A 1 108 ? 11.841 -8.678 -7.904 1.00 95.69 108 LEU A C 1
ATOM 850 O O . LEU A 1 108 ? 10.852 -8.370 -7.239 1.00 95.69 108 LEU A O 1
ATOM 854 N N . ALA A 1 109 ? 12.323 -9.920 -7.856 1.00 91.38 109 ALA A N 1
ATOM 855 C CA . ALA A 1 109 ? 11.695 -10.955 -7.041 1.00 91.38 109 ALA A CA 1
ATOM 856 C C . ALA A 1 109 ? 11.754 -10.607 -5.541 1.00 91.38 109 ALA A C 1
ATOM 858 O O . ALA A 1 109 ? 12.829 -10.543 -4.946 1.00 91.38 109 ALA A O 1
ATOM 859 N N . PHE A 1 110 ? 10.585 -10.433 -4.919 1.00 92.44 110 PHE A N 1
ATOM 860 C CA . PHE A 1 110 ? 10.474 -10.267 -3.474 1.00 92.44 110 PHE A CA 1
ATOM 861 C C . PHE A 1 110 ? 10.704 -11.600 -2.748 1.00 92.44 110 PHE A C 1
ATOM 863 O O . PHE A 1 110 ? 10.174 -12.637 -3.154 1.00 92.44 110 PHE A O 1
ATOM 870 N N . THR A 1 111 ? 11.433 -11.557 -1.630 1.00 88.88 111 THR A N 1
ATOM 871 C CA . THR A 1 111 ? 11.566 -12.678 -0.694 1.00 88.88 111 THR A CA 1
ATOM 872 C C . THR A 1 111 ? 11.186 -12.241 0.724 1.00 88.88 111 THR A C 1
ATOM 874 O O . THR A 1 111 ? 11.698 -11.234 1.220 1.00 88.88 111 THR A O 1
ATOM 877 N N . PRO A 1 112 ? 10.329 -12.994 1.436 1.00 86.75 112 PRO A N 1
ATOM 878 C CA . PRO A 1 112 ? 9.983 -12.669 2.817 1.00 86.75 112 PRO A CA 1
ATOM 879 C C . PRO A 1 112 ? 11.176 -12.823 3.773 1.00 86.75 112 PRO A C 1
ATOM 881 O O . PRO A 1 112 ? 11.180 -12.224 4.842 1.00 86.75 112 PRO A O 1
ATOM 884 N N . GLN A 1 113 ? 12.222 -13.567 3.386 1.00 86.25 113 GLN A N 1
ATOM 885 C CA . GLN A 1 113 ? 13.404 -13.815 4.224 1.00 86.25 113 GLN A CA 1
ATOM 886 C C . GLN A 1 113 ? 14.166 -12.537 4.598 1.00 86.25 113 GLN A C 1
ATOM 888 O O . GLN A 1 113 ? 14.862 -12.504 5.610 1.00 86.25 113 GLN A O 1
ATOM 893 N N . THR A 1 114 ? 14.053 -11.484 3.786 1.00 80.31 114 THR A N 1
ATOM 894 C CA . THR A 1 114 ? 14.727 -10.204 4.040 1.00 80.31 114 THR A CA 1
ATOM 895 C C . THR A 1 114 ? 13.920 -9.264 4.933 1.00 80.31 114 THR A C 1
ATOM 897 O O . THR A 1 114 ? 14.449 -8.238 5.360 1.00 80.31 114 THR A O 1
ATOM 900 N N . VAL A 1 115 ? 12.657 -9.587 5.227 1.00 86.00 115 VAL A N 1
ATOM 901 C CA . VAL A 1 115 ? 11.793 -8.756 6.072 1.00 86.00 115 VAL A CA 1
ATOM 902 C C . VAL A 1 115 ? 12.148 -8.966 7.538 1.00 86.00 115 VAL A C 1
ATOM 904 O O . VAL A 1 115 ? 12.165 -10.085 8.046 1.00 86.00 115 VAL A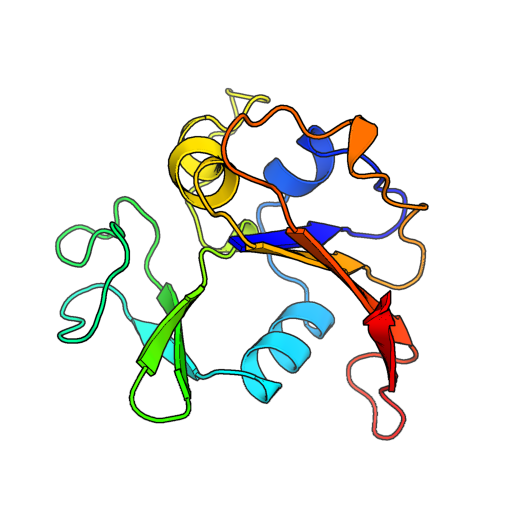 O 1
ATOM 907 N N . ARG A 1 116 ? 12.428 -7.867 8.244 1.00 82.81 116 ARG A N 1
ATOM 908 C CA . ARG A 1 116 ? 12.785 -7.906 9.668 1.00 82.81 116 ARG A CA 1
ATOM 909 C C . ARG A 1 116 ? 11.593 -7.502 10.524 1.00 82.81 116 ARG A C 1
ATOM 911 O O . ARG A 1 116 ? 11.483 -6.330 10.891 1.00 82.81 116 ARG A O 1
ATOM 918 N N . SER A 1 117 ? 10.739 -8.464 10.858 1.00 86.31 117 SER A N 1
ATOM 919 C CA . SER A 1 117 ? 9.612 -8.289 11.778 1.00 86.31 117 SER A CA 1
ATOM 920 C C . SER A 1 117 ? 9.349 -9.565 12.587 1.00 86.31 117 SER A C 1
ATOM 922 O O . SER A 1 117 ? 9.543 -10.667 12.088 1.00 86.31 117 SER A O 1
ATOM 924 N N . GLN A 1 118 ? 8.902 -9.406 13.837 1.00 86.06 118 GLN A N 1
ATOM 925 C CA . GLN A 1 118 ? 8.403 -10.507 14.674 1.00 86.06 118 GLN A CA 1
ATOM 926 C C . GLN A 1 118 ? 6.905 -10.785 14.463 1.00 86.06 118 GLN A C 1
ATOM 928 O O . GLN A 1 118 ? 6.398 -11.787 14.955 1.00 86.06 118 GLN A O 1
ATOM 933 N N . PHE A 1 119 ? 6.188 -9.895 13.769 1.00 90.00 119 PHE A N 1
ATOM 934 C CA . PHE A 1 119 ? 4.731 -9.948 13.625 1.00 90.00 119 PHE A CA 1
ATOM 935 C C . PHE A 1 119 ? 4.281 -10.323 12.217 1.00 90.00 119 PHE A C 1
ATOM 937 O O . PHE A 1 119 ? 3.247 -10.972 12.082 1.00 90.00 119 PHE A O 1
ATOM 944 N N . GLN A 1 120 ? 5.042 -9.972 11.180 1.00 92.44 120 GLN A N 1
ATOM 945 C CA . GLN A 1 120 ? 4.682 -10.295 9.799 1.00 92.44 120 GLN A CA 1
ATOM 946 C C . GLN A 1 120 ? 4.948 -11.776 9.512 1.00 92.44 120 GLN A C 1
ATOM 948 O O . GLN A 1 120 ? 6.099 -12.199 9.429 1.00 92.44 120 GLN A O 1
ATOM 953 N N . HIS A 1 121 ? 3.876 -12.552 9.347 1.00 92.00 121 HIS A N 1
ATOM 954 C CA . HIS A 1 121 ? 3.949 -14.000 9.110 1.00 92.00 121 HIS A CA 1
ATOM 955 C C . HIS A 1 121 ? 3.454 -14.400 7.719 1.00 92.00 121 HIS A C 1
ATOM 957 O O . HIS A 1 121 ? 3.891 -15.415 7.182 1.00 92.00 121 HIS A O 1
ATOM 963 N N . VAL A 1 122 ? 2.541 -13.622 7.134 1.00 95.88 122 VAL A N 1
ATOM 964 C CA . VAL A 1 122 ? 1.930 -13.934 5.839 1.00 95.88 122 VAL A CA 1
ATOM 965 C C . VAL A 1 122 ? 2.191 -12.794 4.868 1.00 95.88 122 VAL A C 1
ATOM 967 O O . VAL A 1 122 ? 1.875 -11.638 5.155 1.00 95.88 122 VAL A O 1
ATOM 970 N N . PHE A 1 123 ? 2.724 -13.134 3.698 1.00 96.50 123 PHE A N 1
ATOM 971 C CA . PHE A 1 123 ? 2.909 -12.210 2.587 1.00 96.50 123 PHE A CA 1
ATOM 972 C C . PHE A 1 123 ? 2.062 -12.671 1.408 1.00 96.50 123 PHE A C 1
ATOM 974 O O . PHE A 1 123 ? 2.123 -13.839 1.041 1.00 96.50 123 PHE A O 1
ATOM 981 N N . ILE A 1 124 ? 1.282 -11.757 0.837 1.00 97.69 124 ILE A N 1
ATOM 982 C CA . ILE A 1 124 ? 0.511 -11.988 -0.388 1.00 97.69 124 ILE A CA 1
ATOM 983 C C . ILE A 1 124 ? 1.178 -11.160 -1.477 1.00 97.69 124 ILE A C 1
ATOM 985 O O . ILE A 1 124 ? 1.142 -9.926 -1.418 1.00 97.69 124 ILE A O 1
ATOM 989 N N . ILE A 1 125 ? 1.813 -11.811 -2.446 1.00 97.25 125 ILE A N 1
ATOM 990 C CA . ILE A 1 125 ? 2.520 -11.102 -3.511 1.00 97.25 125 ILE A CA 1
ATOM 991 C C . ILE A 1 125 ? 1.562 -10.903 -4.677 1.00 97.25 125 ILE A C 1
ATOM 993 O O . ILE A 1 125 ? 1.165 -11.868 -5.322 1.00 97.25 125 ILE A O 1
ATOM 997 N N . VAL A 1 126 ? 1.222 -9.651 -4.971 1.00 98.25 126 VAL A N 1
ATOM 998 C CA . VAL A 1 126 ? 0.353 -9.281 -6.092 1.00 98.25 126 VAL A CA 1
ATOM 999 C C . VAL A 1 126 ? 1.209 -8.650 -7.177 1.00 98.25 126 VAL A C 1
ATOM 1001 O O . VAL A 1 126 ? 1.809 -7.604 -6.952 1.00 98.25 126 VAL A O 1
ATOM 1004 N N . ARG A 1 127 ? 1.256 -9.260 -8.361 1.00 98.12 127 ARG A N 1
ATOM 1005 C CA . ARG A 1 127 ? 1.991 -8.725 -9.517 1.00 98.12 127 ARG A CA 1
ATOM 1006 C C . ARG A 1 127 ? 1.020 -8.289 -10.591 1.00 98.12 127 ARG A C 1
ATOM 1008 O O . ARG A 1 127 ? 0.182 -9.092 -11.012 1.00 98.12 127 ARG A O 1
ATOM 1015 N N . VAL A 1 128 ? 1.149 -7.049 -11.047 1.00 98.12 128 VAL A N 1
ATOM 1016 C CA . VAL A 1 128 ? 0.282 -6.495 -12.090 1.00 98.12 128 VAL A CA 1
ATOM 1017 C C . VAL A 1 128 ? 0.905 -6.633 -13.480 1.00 98.12 128 VAL A C 1
ATOM 1019 O O . VAL A 1 128 ? 2.105 -6.450 -13.674 1.00 98.12 128 VAL A O 1
ATOM 1022 N N . SER A 1 129 ? 0.059 -6.945 -14.458 1.00 97.25 129 SER A N 1
ATOM 1023 C CA . SER A 1 129 ? 0.372 -7.014 -15.888 1.00 97.25 129 SER A CA 1
ATOM 1024 C C . SER A 1 129 ? -0.550 -6.041 -16.618 1.00 97.25 129 SER A C 1
ATOM 1026 O O . SER A 1 129 ? -1.756 -6.077 -16.377 1.00 97.25 129 SER A O 1
ATOM 1028 N N . ASN A 1 130 ? -0.007 -5.216 -17.518 1.00 96.44 130 ASN A N 1
ATOM 1029 C CA . ASN A 1 130 ? -0.753 -4.192 -18.266 1.00 96.44 130 ASN A CA 1
ATOM 1030 C C . ASN A 1 130 ? -1.618 -3.273 -17.367 1.00 96.44 130 ASN A C 1
ATOM 1032 O O . ASN A 1 130 ? -2.818 -3.162 -17.626 1.00 96.44 130 ASN A O 1
ATOM 1036 N N . PRO A 1 131 ? -1.053 -2.665 -16.301 1.00 96.06 131 PRO A N 1
ATOM 1037 C CA . PRO A 1 131 ? -1.822 -1.843 -15.364 1.00 96.06 131 PRO A CA 1
ATOM 1038 C C . PRO A 1 131 ? -2.536 -0.684 -16.065 1.00 96.06 131 PRO A C 1
ATOM 1040 O O . PRO A 1 131 ? -2.054 -0.186 -17.086 1.00 96.06 131 PRO A O 1
ATOM 1043 N N . ASN A 1 132 ? -3.650 -0.231 -15.484 1.00 96.38 132 ASN A N 1
ATOM 1044 C CA . ASN A 1 132 ? -4.430 0.907 -15.970 1.00 96.38 132 ASN A CA 1
ATOM 1045 C C . ASN A 1 132 ? -4.903 0.756 -17.431 1.00 96.38 132 ASN A C 1
ATOM 1047 O O . ASN A 1 132 ? -4.974 1.736 -18.176 1.00 96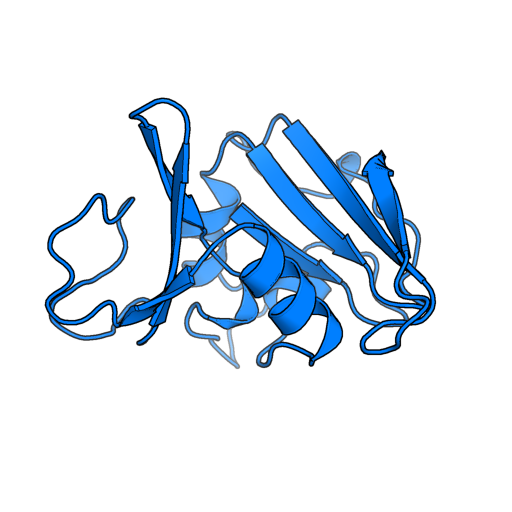.38 132 ASN A O 1
ATOM 1051 N N . SER A 1 133 ? -5.218 -0.475 -17.849 1.00 96.75 133 SER A N 1
ATOM 1052 C CA . SER A 1 133 ? -5.761 -0.791 -19.174 1.00 96.75 133 SER A CA 1
ATOM 1053 C C . SER A 1 133 ? -6.968 -1.729 -19.079 1.00 96.75 133 SER A C 1
ATOM 1055 O O . SER A 1 133 ? -7.196 -2.376 -18.062 1.00 96.75 133 SER A O 1
ATOM 1057 N N . GLU A 1 134 ? -7.713 -1.896 -20.174 1.00 95.06 134 GLU A N 1
ATOM 1058 C CA . GLU A 1 134 ? -8.807 -2.883 -20.243 1.00 95.06 134 GLU A CA 1
ATOM 1059 C C . GLU A 1 134 ? -8.326 -4.337 -20.060 1.00 95.06 134 GLU A C 1
ATOM 1061 O O . GLU A 1 134 ? -9.118 -5.232 -19.780 1.00 95.06 134 GLU A O 1
ATOM 1066 N N . ASN A 1 135 ? -7.019 -4.577 -20.205 1.00 96.12 135 ASN A N 1
ATOM 1067 C CA . ASN A 1 135 ? -6.387 -5.886 -20.081 1.00 96.12 135 ASN A CA 1
ATOM 1068 C C . ASN A 1 135 ? -5.540 -6.021 -18.804 1.00 96.12 135 ASN A C 1
ATOM 1070 O O . ASN A 1 135 ? -4.643 -6.875 -18.776 1.00 96.12 135 ASN A O 1
ATOM 1074 N N . THR A 1 136 ? -5.798 -5.207 -17.769 1.00 97.69 136 THR A N 1
ATOM 1075 C CA . THR A 1 136 ? -5.135 -5.332 -16.462 1.00 97.69 136 THR A CA 1
ATOM 1076 C C . THR A 1 136 ? -5.338 -6.741 -15.896 1.00 97.69 136 THR A C 1
ATOM 1078 O O . THR A 1 136 ? -6.460 -7.241 -15.795 1.00 97.69 136 THR A O 1
ATOM 1081 N N . ARG A 1 137 ? -4.241 -7.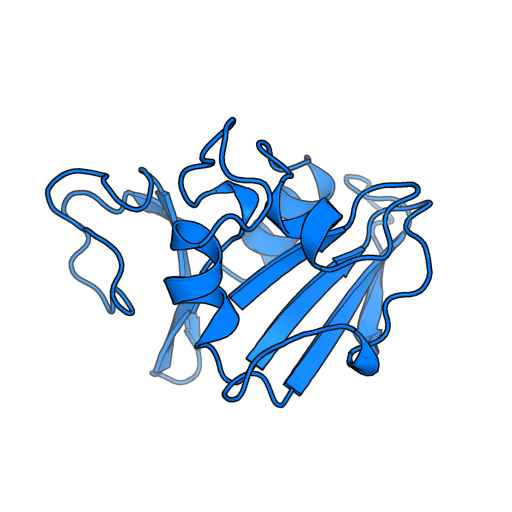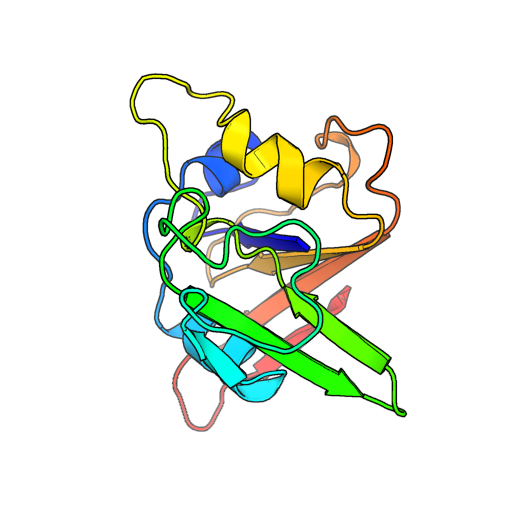408 -15.519 1.00 97.56 137 ARG A N 1
ATOM 1082 C CA . ARG A 1 137 ? -4.254 -8.746 -14.904 1.00 97.56 137 ARG A CA 1
ATOM 1083 C C . ARG A 1 137 ? -3.378 -8.768 -13.665 1.00 97.56 137 ARG A C 1
ATOM 1085 O O . ARG A 1 137 ? -2.267 -8.244 -13.685 1.00 97.56 137 ARG A O 1
ATOM 1092 N N . TYR A 1 138 ? -3.841 -9.461 -12.633 1.00 98.00 138 TYR A N 1
ATOM 1093 C CA . TYR A 1 138 ? -3.083 -9.677 -11.406 1.00 98.00 138 TYR A CA 1
ATOM 1094 C C . TYR A 1 138 ? -2.741 -11.158 -11.259 1.00 98.00 138 TYR A C 1
ATOM 1096 O O . TYR A 1 138 ? -3.613 -12.015 -11.396 1.00 98.00 138 TYR A O 1
ATOM 1104 N N . SER A 1 139 ? -1.477 -11.461 -10.973 1.00 97.50 139 SER A N 1
ATOM 1105 C CA . SER A 1 139 ? -1.054 -12.788 -10.512 1.00 97.50 139 SER A CA 1
ATOM 1106 C C . SER A 1 139 ? -0.718 -12.728 -9.026 1.00 97.50 139 SER A C 1
ATOM 1108 O O . SER A 1 139 ? -0.201 -11.718 -8.547 1.00 97.50 139 SER A O 1
ATOM 1110 N N . ILE A 1 140 ? -1.054 -13.794 -8.301 1.00 96.56 140 ILE A N 1
ATOM 1111 C CA . ILE A 1 140 ? -0.952 -13.861 -6.842 1.00 96.56 140 ILE A CA 1
ATOM 1112 C C . ILE A 1 140 ? -0.092 -15.068 -6.466 1.00 96.56 140 ILE A C 1
ATOM 1114 O O . ILE A 1 140 ? -0.258 -16.137 -7.058 1.00 96.56 140 ILE A O 1
ATOM 1118 N N . ALA A 1 141 ? 0.819 -14.887 -5.510 1.00 91.94 141 ALA A N 1
ATOM 1119 C CA . ALA A 1 141 ? 1.642 -15.940 -4.915 1.00 91.94 141 ALA A CA 1
ATOM 1120 C C . ALA A 1 141 ? 1.715 -15.792 -3.392 1.00 91.94 141 ALA A C 1
ATOM 1122 O O . ALA A 1 141 ? 1.611 -14.636 -2.911 1.00 91.94 141 ALA A O 1
#

Foldseek 3Di:
DEFEFEAPGAAPLVRLQQQADDLLVVVVLVVVFDKDFLQVDPDDPQPDDNNPCQQAGIFTWDADPNDTDTDLHSNRGDHDNVDSVRVRSCVRQLQAQEYEYEYEPNGDDYDCVNRDHPRHDHYWYWYWDPGPDPPIDIDID

InterPro domains:
  IPR000331 Rap/Ran-GAP domain [PF02145] (15-140)
  IPR000331 Rap/Ran-GAP domain [PS50085] (1-141)
  IPR035974 Rap/Ran-GAP superfamily [G3DSA:3.40.50.11210] (1-141)
  IPR035974 Rap/Ran-GAP superfamily [SSF111347] (1-140)
  IPR050989 Rap1/Ran GTPase-activating [PTHR15711] (1-141)

pLDDT: mean 95.63, std 3.7, range [80.31, 98.75]

Organism: NCBI:txid1028688

Sequence (141 aa):
GVMYCQSEQATEEEMYNNETSGPALEEFLGLISQKVRLKGFEGFRAGLDCKTDTTGSHSYYTTYNNNEIMFHVSTMLPCTPNNKQQLLRKRHIGNDIVTIVFQEPGALAFTPQTVRSQFQHVFIIVRVSNPNSENTRYSIA

Radius of gyration: 14.5 Å; chains: 1; bounding box: 36×31×36 Å